Protein AF-0000000085121083 (afdb_homodimer)

InterPro domains:
  IPR009956 Post-segregation antitoxin CcdA [PF07362] (7-59)
  IPR013321 Arc-type ribbon-helix-helix [G3DSA:1.10.1220.10] (7-68)

Secondary structure (DSSP, 8-state):
--SEEEEEEEEEHHHHHHHHHTT--HHHHHHHHHHHHHHHHHHHHHHHHHHHHHHHHHHHHHHHHHHHHHHHHH--/--SEEEEEEEEEHHHHHHHHHTT--HHHHHHHHHHHHHHHHHHHHHHHHHHHHHHHHHHHHHHHHHHHHHHHHH--

pLDDT: mean 93.94, std 7.34, range [59.0, 98.88]

Foldseek 3Di:
DDPDDDDDDDDDPVVVVVCVVVVHDPVVVVVVVVVVVVVVVVVVVVVVVVVVVVVVVVVVVVVVVVVVVVVVVVVD/DDPDDDDDDDDDPVVVVVCVVVPHDPVVVVVVVVVVVVVVVVVVVVVVVVVVVVVVVVVVVVVVVVVVVVVVVVVD

Structure (mmCIF, N/CA/C/O backbone):
data_AF-0000000085121083-model_v1
#
loop_
_entity.id
_entity.type
_entity.pdbx_description
1 polymer 'Ribbon-helix-helix protein CopG domain-containing protein'
#
loop_
_atom_site.group_PDB
_atom_site.id
_atom_site.type_symbol
_atom_site.label_atom_id
_atom_site.label_alt_id
_atom_site.label_comp_id
_atom_site.label_asym_id
_atom_site.label_entity_id
_atom_site.label_seq_id
_atom_site.pdbx_PDB_ins_code
_atom_site.Cartn_x
_atom_site.Cartn_y
_atom_site.Cartn_z
_atom_site.occupancy
_atom_site.B_iso_or_equiv
_atom_site.auth_seq_id
_atom_site.auth_comp_id
_atom_site.auth_asym_id
_atom_site.auth_atom_id
_atom_site.pdbx_PDB_model_num
ATOM 1 N N . MET A 1 1 ? 12.203 3.148 27.641 1 72.31 1 MET A N 1
ATOM 2 C CA . MET A 1 1 ? 11.039 2.76 26.844 1 72.31 1 MET A CA 1
ATOM 3 C C . MET A 1 1 ? 11.469 2.053 25.562 1 72.31 1 MET A C 1
ATOM 5 O O . MET A 1 1 ? 12.508 2.377 25 1 72.31 1 MET A O 1
ATOM 9 N N . SER A 1 2 ? 10.812 0.863 25.234 1 84.56 2 SER A N 1
ATOM 10 C CA . SER A 1 2 ? 11.234 0.047 24.109 1 84.56 2 SER A CA 1
ATOM 11 C C . SER A 1 2 ? 11.172 0.837 22.797 1 84.56 2 SER A C 1
ATOM 13 O O . SER A 1 2 ? 10.273 1.655 22.609 1 84.56 2 SER A O 1
ATOM 15 N N . ARG A 1 3 ? 12.156 0.848 22.109 1 95.62 3 ARG A N 1
ATOM 16 C CA . ARG A 1 3 ? 12.305 1.529 20.828 1 95.62 3 ARG A CA 1
ATOM 17 C C . ARG A 1 3 ? 11.297 1.011 19.812 1 95.62 3 ARG A C 1
ATOM 19 O O . ARG A 1 3 ? 10.961 1.705 18.859 1 95.62 3 ARG A O 1
ATOM 26 N N . TYR A 1 4 ? 10.758 -0.128 20.109 1 97.56 4 TYR A N 1
ATOM 27 C CA . TYR A 1 4 ? 9.797 -0.755 19.219 1 97.56 4 TYR A CA 1
ATOM 28 C C . TYR A 1 4 ? 8.508 -1.09 19.953 1 97.56 4 TYR A C 1
ATOM 30 O O . TYR A 1 4 ? 8.508 -1.268 21.172 1 97.56 4 TYR A O 1
ATOM 38 N N . VAL A 1 5 ? 7.418 -1.103 19.203 1 98.12 5 VAL A N 1
ATOM 39 C CA . VAL A 1 5 ? 6.102 -1.431 19.734 1 98.12 5 VAL A CA 1
ATOM 40 C C . VAL A 1 5 ? 5.344 -2.316 18.75 1 98.12 5 VAL A C 1
ATOM 42 O O . VAL A 1 5 ? 5.613 -2.283 17.547 1 98.12 5 VAL A O 1
ATOM 45 N N . THR A 1 6 ? 4.469 -3.176 19.281 1 98.12 6 THR A N 1
ATOM 46 C CA . THR A 1 6 ? 3.674 -4.07 18.438 1 98.12 6 THR A CA 1
ATOM 47 C C . THR A 1 6 ? 2.355 -3.408 18.047 1 98.12 6 THR A C 1
ATOM 49 O O . THR A 1 6 ? 1.672 -2.822 18.891 1 98.12 6 THR A O 1
ATOM 52 N N . VAL A 1 7 ? 2.023 -3.398 16.766 1 98.69 7 VAL A N 1
ATOM 53 C CA . VAL A 1 7 ? 0.71 -2.996 16.266 1 98.69 7 VAL A CA 1
ATOM 54 C C . VAL A 1 7 ? 0.03 -4.18 15.586 1 98.69 7 VAL A C 1
ATOM 56 O O . VAL A 1 7 ? 0.7 -5.09 15.094 1 98.69 7 VAL A O 1
ATOM 59 N N . SER A 1 8 ? -1.379 -4.152 15.68 1 98.44 8 SER A N 1
ATOM 60 C CA . SER A 1 8 ? -2.076 -5.32 15.148 1 98.44 8 SER A CA 1
ATOM 61 C C . SER A 1 8 ? -3.43 -4.938 14.562 1 98.44 8 SER A C 1
ATOM 63 O O . SER A 1 8 ? -3.893 -3.809 14.742 1 98.44 8 SER A O 1
ATOM 65 N N . TH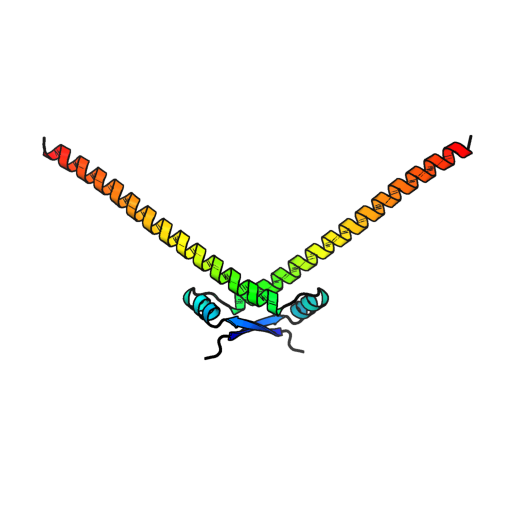R A 1 9 ? -3.951 -5.887 13.828 1 98.62 9 THR A N 1
ATOM 66 C CA . THR A 1 9 ? -5.285 -5.773 13.25 1 98.62 9 THR A CA 1
ATOM 67 C C . THR A 1 9 ? -5.934 -7.148 13.109 1 98.62 9 THR A C 1
ATOM 69 O O . THR A 1 9 ? -5.25 -8.172 13.188 1 98.62 9 THR A O 1
ATOM 72 N N . ARG A 1 10 ? -7.234 -7.121 13.031 1 98.06 10 ARG A N 1
ATOM 73 C CA . ARG A 1 10 ? -7.973 -8.359 12.789 1 98.06 10 ARG A CA 1
ATOM 74 C C . ARG A 1 10 ? -8.289 -8.531 11.312 1 98.06 10 ARG A C 1
ATOM 76 O O . ARG A 1 10 ? -8.688 -7.574 10.641 1 98.06 10 ARG A O 1
ATOM 83 N N . VAL A 1 11 ? -8.086 -9.734 10.938 1 98.44 11 VAL A N 1
ATOM 84 C CA . VAL A 1 11 ? -8.391 -10.055 9.547 1 98.44 11 VAL A CA 1
ATOM 85 C C . VAL A 1 11 ? -9.164 -11.367 9.477 1 98.44 11 VAL A C 1
ATOM 87 O O . VAL A 1 11 ? -9.172 -12.141 10.438 1 98.44 11 VAL A O 1
ATOM 90 N N . ARG A 1 12 ? -9.828 -11.586 8.359 1 97.88 12 ARG A N 1
ATOM 91 C CA . ARG A 1 12 ? -10.469 -12.875 8.141 1 97.88 12 ARG A CA 1
ATOM 92 C C . ARG A 1 12 ? -9.43 -13.992 8.07 1 97.88 12 ARG A C 1
ATOM 94 O O . ARG A 1 12 ? -8.352 -13.82 7.5 1 97.88 12 ARG A O 1
ATOM 101 N N . ARG A 1 13 ? -9.805 -15.07 8.672 1 97.94 13 ARG A N 1
ATOM 102 C CA . ARG A 1 13 ? -8.906 -16.219 8.695 1 97.94 13 ARG A CA 1
ATOM 103 C C . ARG A 1 13 ? -8.531 -16.656 7.281 1 97.94 13 ARG A C 1
ATOM 105 O O . ARG A 1 13 ? -7.379 -17 7.02 1 97.94 13 ARG A O 1
ATOM 112 N N . GLU A 1 14 ? -9.445 -16.641 6.379 1 97.44 14 GLU A N 1
ATOM 113 C CA . GLU A 1 14 ? -9.242 -17.047 4.992 1 97.44 14 GLU A CA 1
ATOM 114 C C . GLU A 1 14 ? -8.203 -16.172 4.301 1 97.44 14 GLU A C 1
ATOM 116 O O . GLU A 1 14 ? -7.422 -16.672 3.479 1 97.44 14 GLU A O 1
ATOM 121 N N . LEU A 1 15 ? -8.203 -14.969 4.625 1 98.44 15 LEU A N 1
ATOM 122 C CA . LEU A 1 15 ? -7.23 -14.047 4.043 1 98.44 15 LEU A CA 1
ATOM 123 C C . LEU A 1 15 ? -5.816 -14.406 4.48 1 98.44 15 LEU A C 1
ATOM 125 O O . LEU A 1 15 ? -4.895 -14.43 3.66 1 98.44 15 LEU A O 1
ATOM 129 N N . LEU A 1 16 ? -5.691 -14.617 5.762 1 98.5 16 LEU A N 1
ATOM 130 C CA . LEU A 1 16 ? -4.383 -15 6.27 1 98.5 16 LEU A CA 1
ATOM 131 C C . LEU A 1 16 ? -3.916 -16.312 5.641 1 98.5 16 LEU A C 1
ATOM 133 O O . LEU A 1 16 ? -2.742 -16.453 5.289 1 98.5 16 LEU A O 1
ATOM 137 N N . GLU A 1 17 ? -4.781 -17.234 5.523 1 98.06 17 GLU A N 1
ATOM 138 C CA . GLU A 1 17 ? -4.457 -18.531 4.918 1 98.06 17 GLU A CA 1
ATOM 139 C C . GLU A 1 17 ? -4.008 -18.359 3.469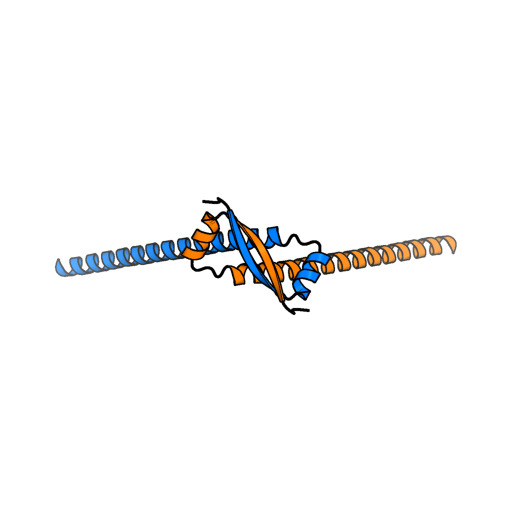 1 98.06 17 GLU A C 1
ATOM 141 O O . GLU A 1 17 ? -3.045 -18.984 3.031 1 98.06 17 GLU A O 1
ATOM 146 N N . GLU A 1 18 ? -4.711 -17.484 2.795 1 97.62 18 GLU A N 1
ATOM 147 C CA . GLU A 1 18 ? -4.332 -17.203 1.416 1 97.62 18 GLU A CA 1
ATOM 148 C C . GLU A 1 18 ? -2.957 -16.547 1.349 1 97.62 18 GLU A C 1
ATOM 150 O O . GLU A 1 18 ? -2.137 -16.891 0.498 1 97.62 18 GLU A O 1
ATOM 155 N N . ALA A 1 19 ? -2.676 -15.633 2.238 1 98.5 19 ALA A N 1
ATOM 156 C CA . ALA A 1 19 ? -1.379 -14.961 2.291 1 98.5 19 ALA A CA 1
ATOM 157 C C . ALA A 1 19 ? -0.25 -15.969 2.496 1 98.5 19 ALA A C 1
ATOM 159 O O . ALA A 1 19 ? 0.791 -15.883 1.839 1 98.5 19 ALA A O 1
ATOM 160 N N . ARG A 1 20 ? -0.535 -16.906 3.346 1 97.94 20 ARG A N 1
ATOM 161 C CA . ARG A 1 20 ? 0.455 -17.938 3.637 1 97.94 20 ARG A CA 1
ATOM 162 C C . ARG A 1 20 ? 0.688 -18.844 2.424 1 97.94 20 ARG A C 1
ATOM 164 O O . ARG A 1 20 ? 1.831 -19.141 2.08 1 97.94 20 ARG A O 1
ATOM 171 N N . ARG A 1 21 ? -0.323 -19.172 1.806 1 97.38 21 ARG A N 1
ATOM 172 C CA . ARG A 1 21 ? -0.227 -20.016 0.617 1 97.38 21 ARG A CA 1
ATOM 173 C C . ARG A 1 21 ? 0.574 -19.328 -0.481 1 97.38 21 ARG A C 1
ATOM 175 O O . ARG A 1 21 ? 1.315 -19.984 -1.22 1 97.38 21 ARG A O 1
ATOM 182 N N . LEU A 1 22 ? 0.422 -18.047 -0.49 1 97.31 22 LEU A N 1
ATOM 183 C CA . LEU A 1 22 ? 1.066 -17.25 -1.532 1 97.31 22 LEU A CA 1
ATOM 184 C C . LEU A 1 22 ? 2.496 -16.891 -1.137 1 97.31 22 LEU A C 1
ATOM 186 O O . LEU A 1 22 ? 3.23 -16.297 -1.927 1 97.31 22 LEU A O 1
ATOM 190 N N . GLY A 1 23 ? 2.902 -17.203 0.113 1 97.19 23 GLY A N 1
ATOM 191 C CA . GLY A 1 23 ? 4.254 -16.938 0.577 1 97.19 23 GLY A CA 1
ATOM 192 C C . GLY A 1 23 ? 4.469 -15.492 0.987 1 97.19 23 GLY A C 1
ATOM 193 O O . GLY A 1 23 ? 5.59 -14.984 0.916 1 97.19 23 GLY A O 1
ATOM 194 N N . ILE A 1 24 ? 3.531 -14.82 1.383 1 98.19 24 ILE A N 1
ATOM 195 C CA . ILE A 1 24 ? 3.6 -13.414 1.745 1 98.19 24 ILE A CA 1
ATOM 196 C C . ILE A 1 24 ? 4.137 -13.266 3.168 1 98.19 24 ILE A C 1
ATOM 198 O O . ILE A 1 24 ? 3.686 -13.969 4.078 1 98.19 24 ILE A O 1
ATOM 202 N N . ASN A 1 25 ? 5.043 -12.422 3.307 1 98.5 25 ASN A N 1
ATOM 203 C CA . ASN A 1 25 ? 5.531 -12.031 4.625 1 98.5 25 ASN A CA 1
ATOM 204 C C . ASN A 1 25 ? 4.629 -10.984 5.27 1 98.5 25 ASN A C 1
ATOM 206 O O . ASN A 1 25 ? 4.816 -9.781 5.055 1 98.5 25 ASN A O 1
ATOM 210 N N . VAL A 1 26 ? 3.777 -11.398 6.055 1 98.69 26 VAL A N 1
ATOM 211 C CA . VAL A 1 26 ? 2.697 -10.578 6.594 1 98.69 26 VAL A CA 1
ATOM 212 C C . VAL A 1 26 ? 3.283 -9.453 7.441 1 98.69 26 VAL A C 1
ATOM 214 O O . VAL A 1 26 ? 2.889 -8.289 7.301 1 98.69 26 VAL A O 1
ATOM 217 N N . SER A 1 27 ? 4.176 -9.75 8.289 1 98.44 27 SER A N 1
ATOM 218 C CA . SER A 1 27 ? 4.773 -8.758 9.172 1 98.44 27 SER A CA 1
ATOM 219 C C . SER A 1 27 ? 5.418 -7.625 8.375 1 98.44 27 SER A C 1
ATOM 221 O O . SER A 1 27 ? 5.258 -6.449 8.719 1 98.44 27 SER A O 1
ATOM 223 N N . GLU A 1 28 ? 6.098 -7.992 7.355 1 98.44 28 GLU A N 1
ATOM 224 C CA . GLU A 1 28 ? 6.77 -7.016 6.504 1 98.44 28 GLU A CA 1
ATOM 225 C C . GLU A 1 28 ? 5.758 -6.145 5.762 1 98.44 28 GLU A C 1
ATOM 227 O O . GLU A 1 28 ? 5.93 -4.93 5.672 1 98.44 28 GLU A O 1
ATOM 232 N N . VAL A 1 29 ? 4.746 -6.762 5.258 1 98.69 29 VAL A N 1
ATOM 233 C CA . VAL A 1 29 ? 3.711 -6.043 4.523 1 98.69 29 VAL A CA 1
ATOM 234 C C . VAL A 1 29 ? 3.057 -5.008 5.438 1 98.69 29 VAL A C 1
ATOM 236 O O . VAL A 1 29 ? 2.867 -3.855 5.043 1 98.69 29 VAL A O 1
ATOM 239 N N . LEU A 1 30 ? 2.689 -5.41 6.637 1 98.88 30 LEU A N 1
ATOM 240 C CA . LEU A 1 30 ? 2.02 -4.523 7.578 1 98.88 30 LEU A CA 1
ATOM 241 C C . LEU A 1 30 ? 2.922 -3.355 7.961 1 98.88 30 LEU A C 1
ATOM 243 O O . LEU A 1 30 ? 2.486 -2.201 7.961 1 98.88 30 LEU A O 1
ATOM 247 N N . ARG A 1 31 ? 4.203 -3.652 8.312 1 98.69 31 ARG A N 1
ATOM 248 C CA . ARG A 1 31 ? 5.152 -2.619 8.703 1 98.69 31 ARG A CA 1
ATOM 249 C C . ARG A 1 31 ? 5.34 -1.594 7.59 1 98.69 31 ARG A C 1
ATOM 251 O O . ARG A 1 31 ? 5.27 -0.387 7.832 1 98.69 31 ARG A O 1
ATOM 258 N N . ARG A 1 32 ? 5.492 -2.033 6.418 1 98.5 32 ARG A N 1
ATOM 259 C CA . ARG A 1 32 ? 5.703 -1.156 5.27 1 98.5 32 ARG A CA 1
ATOM 260 C C . ARG A 1 32 ? 4.469 -0.301 4.996 1 98.5 32 ARG A C 1
ATOM 262 O O . ARG A 1 32 ? 4.59 0.869 4.629 1 98.5 32 ARG A O 1
ATOM 269 N N . ALA A 1 33 ? 3.369 -0.964 5.168 1 98.69 33 ALA A N 1
ATOM 270 C CA . ALA A 1 33 ? 2.117 -0.258 4.91 1 98.69 33 ALA A CA 1
ATOM 271 C C . ALA A 1 33 ? 1.972 0.954 5.828 1 98.69 33 ALA A C 1
ATOM 273 O O . ALA A 1 33 ? 1.557 2.027 5.387 1 98.69 33 ALA A O 1
ATOM 274 N N . LEU A 1 34 ? 2.301 0.731 7.066 1 98.81 34 LEU A N 1
ATOM 275 C CA . LEU A 1 34 ? 2.182 1.845 8 1 98.81 34 LEU A CA 1
ATOM 276 C C . LEU A 1 34 ? 3.205 2.93 7.688 1 98.81 34 LEU A C 1
ATOM 278 O O . LEU A 1 34 ? 2.881 4.121 7.707 1 98.81 34 LEU A O 1
ATOM 282 N N . GLU A 1 35 ? 4.449 2.555 7.434 1 98.75 35 GLU A N 1
ATOM 283 C CA . GLU A 1 35 ? 5.496 3.504 7.07 1 98.75 35 GLU A CA 1
ATOM 284 C C . GLU A 1 35 ? 5.086 4.348 5.871 1 98.75 35 GLU A C 1
ATOM 286 O O . GLU A 1 35 ? 5.219 5.574 5.891 1 98.75 35 GLU A O 1
ATOM 291 N N . GLU A 1 36 ? 4.559 3.689 4.898 1 98.5 36 GLU A N 1
ATOM 292 C CA . GLU A 1 36 ? 4.164 4.367 3.668 1 98.5 36 GLU A CA 1
ATOM 293 C C . GLU A 1 36 ? 2.984 5.305 3.906 1 98.5 36 GLU A C 1
ATOM 295 O O . GLU A 1 36 ? 2.932 6.398 3.344 1 98.5 36 GLU A O 1
ATOM 300 N N . GLU A 1 37 ? 2.08 4.781 4.707 1 98.5 37 GLU A N 1
ATOM 301 C CA . GLU A 1 37 ? 0.916 5.617 4.992 1 98.5 37 GLU A CA 1
ATOM 302 C C . GLU A 1 37 ? 1.316 6.891 5.727 1 98.5 37 GLU A C 1
ATOM 304 O O . GLU A 1 37 ? 0.795 7.969 5.441 1 98.5 37 GLU A O 1
ATOM 309 N N . VAL A 1 38 ? 2.209 6.816 6.66 1 98.69 38 VAL A N 1
ATOM 310 C CA . VAL A 1 38 ? 2.68 7.977 7.41 1 98.69 38 VAL A CA 1
ATOM 311 C C . VAL A 1 38 ? 3.377 8.953 6.461 1 98.69 38 VAL A C 1
ATOM 313 O O . VAL A 1 38 ? 3.141 10.164 6.523 1 98.69 38 VAL A O 1
ATOM 316 N N . LYS A 1 39 ? 4.254 8.43 5.617 1 98.38 39 LYS A N 1
ATOM 317 C CA . LYS A 1 39 ? 4.949 9.266 4.641 1 98.38 39 LYS A CA 1
ATOM 318 C C . LYS A 1 39 ? 3.957 9.992 3.734 1 98.38 39 LYS A C 1
ATOM 320 O O . LYS A 1 39 ? 4.105 11.188 3.475 1 98.38 39 LYS A O 1
ATOM 325 N N . ARG A 1 40 ? 3.002 9.32 3.264 1 98 40 ARG A N 1
ATOM 326 C CA . ARG A 1 40 ? 1.991 9.883 2.371 1 98 40 ARG A CA 1
ATOM 327 C C . ARG A 1 40 ? 1.229 11.016 3.051 1 98 40 ARG A C 1
ATOM 329 O O . ARG A 1 40 ? 1.056 12.086 2.473 1 98 40 ARG A O 1
ATOM 336 N N . LYS A 1 41 ? 0.744 10.703 4.238 1 97.88 41 LYS A N 1
ATOM 337 C CA . LYS A 1 41 ? -0.022 11.719 4.961 1 97.88 41 LYS A CA 1
ATOM 338 C C . LYS A 1 41 ? 0.833 12.945 5.262 1 97.88 41 LYS A C 1
ATOM 340 O O . LYS A 1 41 ? 0.344 14.078 5.207 1 97.88 41 LYS A O 1
ATOM 345 N N . ARG A 1 42 ? 2.1 12.734 5.609 1 96.44 42 ARG A N 1
ATOM 346 C CA . ARG A 1 42 ? 3.021 13.852 5.812 1 96.44 42 ARG A CA 1
ATOM 347 C C . ARG A 1 42 ? 3.125 14.711 4.555 1 96.44 42 ARG A C 1
ATOM 349 O O . ARG A 1 42 ? 3.078 15.938 4.633 1 96.44 42 ARG A O 1
ATOM 356 N N . PHE A 1 43 ? 3.32 14.047 3.439 1 97.81 43 PHE A N 1
ATOM 357 C CA . PHE A 1 43 ? 3.434 14.742 2.164 1 97.81 43 PHE A CA 1
ATOM 358 C C . PHE A 1 43 ? 2.162 15.523 1.861 1 97.81 43 PHE A C 1
ATOM 360 O O . PHE A 1 43 ? 2.227 16.672 1.423 1 97.81 43 PHE A O 1
ATOM 367 N N . GLU A 1 44 ? 1.033 14.945 2.1 1 97.5 44 GLU A N 1
ATOM 368 C CA . GLU A 1 44 ? -0.249 15.602 1.871 1 97.5 44 GLU A CA 1
ATOM 369 C C . GLU A 1 44 ? -0.37 16.875 2.703 1 97.5 44 GLU A C 1
ATOM 371 O O . GLU A 1 44 ? -0.86 17.891 2.219 1 97.5 44 GLU A O 1
ATOM 376 N N . MET A 1 45 ? 0.113 16.734 3.934 1 96.44 45 MET A N 1
ATOM 377 C CA . MET A 1 45 ? 0.056 17.891 4.828 1 96.44 45 MET A CA 1
ATOM 378 C C . MET A 1 45 ? 0.973 19 4.336 1 96.44 45 MET A C 1
ATOM 380 O O . MET A 1 45 ? 0.614 20.172 4.402 1 96.44 45 MET A O 1
ATOM 384 N N . LEU A 1 46 ? 2.123 18.625 3.883 1 95.94 46 LEU A N 1
ATOM 385 C CA . LEU A 1 46 ? 3.07 19.609 3.35 1 95.94 46 LEU A CA 1
ATOM 386 C C . LEU A 1 46 ? 2.492 20.312 2.131 1 95.94 46 LEU A C 1
ATOM 388 O O . LEU A 1 46 ? 2.6 21.531 2.012 1 95.94 46 LEU A O 1
ATOM 392 N N . VAL A 1 47 ? 1.87 19.594 1.255 1 96.94 47 VAL A N 1
ATOM 393 C CA . VAL A 1 47 ? 1.271 20.156 0.048 1 96.94 47 VAL A CA 1
ATOM 394 C C . VAL A 1 47 ? 0.167 21.141 0.427 1 96.94 47 VAL A C 1
ATOM 396 O O . VAL A 1 47 ? 0.099 22.234 -0.117 1 96.94 47 VAL A O 1
ATOM 399 N N . LYS A 1 48 ? -0.655 20.672 1.372 1 97.12 48 LYS A N 1
ATOM 400 C CA . LYS A 1 48 ? -1.739 21.531 1.831 1 97.12 48 LYS A CA 1
ATOM 401 C C . LYS A 1 48 ? -1.196 22.828 2.412 1 97.12 48 LYS A C 1
ATOM 403 O O . LYS A 1 48 ? -1.727 23.906 2.135 1 97.12 48 LYS A O 1
ATOM 408 N N . SER A 1 49 ? -0.156 22.75 3.242 1 96.56 49 SER A N 1
ATOM 409 C CA . SER A 1 49 ? 0.465 23.922 3.852 1 96.56 49 SER A CA 1
ATOM 410 C C . SER A 1 49 ? 1.014 24.875 2.791 1 96.56 49 SER A C 1
ATOM 412 O O . SER A 1 49 ? 0.852 26.094 2.896 1 96.56 49 SER A O 1
ATOM 414 N N . LEU A 1 50 ? 1.672 24.312 1.755 1 97.44 50 LEU A N 1
ATOM 415 C CA . LEU A 1 50 ? 2.225 25.109 0.667 1 97.44 50 LEU A CA 1
ATOM 416 C C . LEU A 1 50 ? 1.119 25.828 -0.093 1 97.44 50 LEU A C 1
ATOM 418 O O . LEU A 1 50 ? 1.281 27 -0.474 1 97.44 50 LEU A O 1
ATOM 422 N N . GLU A 1 51 ? 0.03 25.188 -0.294 1 97.19 51 GLU A N 1
ATOM 423 C CA . GLU A 1 51 ? -1.116 25.797 -0.97 1 97.19 51 GLU A CA 1
ATOM 424 C C . GLU A 1 51 ? -1.678 26.969 -0.169 1 97.19 51 GLU A C 1
ATOM 426 O O . GLU A 1 51 ? -2.033 28 -0.737 1 97.19 51 GLU A O 1
ATOM 431 N N . GLU A 1 52 ? -1.751 26.688 1.125 1 96.94 52 GLU A N 1
ATOM 432 C CA . GLU A 1 52 ? -2.23 27.75 2.006 1 96.94 52 GLU A CA 1
ATOM 433 C C . GLU A 1 52 ? -1.318 28.984 1.945 1 96.94 52 GLU A C 1
ATOM 435 O O . GLU A 1 52 ? -1.795 30.109 1.925 1 96.94 52 GLU A O 1
ATOM 440 N N . VAL A 1 53 ? -0.033 28.797 1.921 1 95.56 53 VAL A N 1
ATOM 441 C CA . VAL A 1 53 ? 0.941 29.875 1.827 1 95.56 53 VAL A CA 1
ATOM 442 C C . VAL A 1 53 ? 0.787 30.594 0.489 1 95.56 53 VAL A C 1
ATOM 444 O O . VAL A 1 53 ? 0.758 31.828 0.439 1 95.56 53 VAL A O 1
ATOM 447 N N . ARG A 1 54 ? 0.619 29.812 -0.576 1 96.31 54 ARG A N 1
ATOM 448 C CA . ARG A 1 54 ? 0.431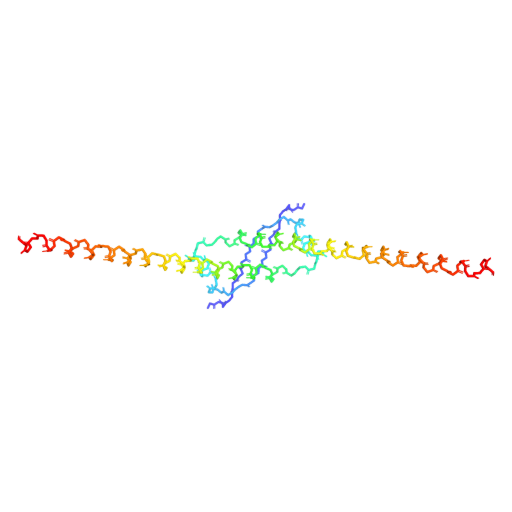 30.375 -1.91 1 96.31 54 ARG A CA 1
ATOM 449 C C . ARG A 1 54 ? -0.799 31.266 -1.959 1 96.31 54 ARG A C 1
ATOM 451 O O . ARG A 1 54 ? -0.736 32.375 -2.471 1 96.31 54 ARG A O 1
ATOM 458 N N . GLU A 1 55 ? -1.885 30.797 -1.408 1 95.44 55 GLU A N 1
ATOM 459 C CA . GLU A 1 55 ? -3.133 31.547 -1.382 1 95.44 55 GLU A CA 1
ATOM 460 C C . GLU A 1 55 ? -2.967 32.875 -0.618 1 95.44 55 GLU A C 1
ATOM 462 O O . GLU A 1 55 ? -3.48 33.906 -1.038 1 95.44 55 GLU A O 1
ATOM 467 N N . ALA A 1 56 ? -2.283 32.75 0.489 1 94.06 56 ALA A N 1
ATOM 468 C CA . ALA A 1 56 ? -2.043 33.938 1.308 1 94.06 56 ALA A CA 1
ATOM 469 C C . ALA A 1 56 ? -1.207 34.969 0.552 1 94.06 56 ALA A C 1
ATOM 471 O O . ALA A 1 56 ? -1.508 36.188 0.58 1 94.06 56 ALA A O 1
ATOM 472 N N . LEU A 1 57 ? -0.218 34.5 -0.222 1 94.38 57 LEU A N 1
ATOM 473 C CA . LEU A 1 57 ? 0.665 35.406 -0.979 1 94.38 57 LEU A CA 1
ATOM 474 C C . LEU A 1 57 ? -0.08 36.031 -2.141 1 94.38 57 LEU A C 1
ATOM 476 O O . LEU A 1 57 ? 0.149 37.219 -2.455 1 94.38 57 LEU A O 1
ATOM 480 N N . GLU A 1 58 ? -0.953 35.281 -2.695 1 91.88 58 GLU A N 1
ATOM 481 C CA . GLU A 1 58 ? -1.766 35.812 -3.787 1 91.88 58 GLU A CA 1
ATOM 482 C C . GLU A 1 58 ? -2.709 36.906 -3.297 1 91.88 58 GLU A C 1
ATOM 484 O O . GLU A 1 58 ? -2.906 37.906 -3.979 1 91.88 58 GLU A O 1
ATOM 489 N N . LYS A 1 59 ? -3.215 36.719 -2.137 1 91.81 59 LYS A N 1
ATOM 490 C CA . LYS A 1 59 ? -4.105 37.719 -1.548 1 91.81 59 LYS A CA 1
ATOM 491 C C . LYS A 1 59 ? -3.348 39 -1.218 1 91.81 59 LYS A C 1
ATOM 493 O O . LYS A 1 59 ? -3.861 40.094 -1.425 1 91.81 59 LYS A O 1
ATOM 498 N N . ILE A 1 60 ? -2.115 38.844 -0.828 1 88.81 60 ILE A N 1
ATOM 499 C CA . ILE A 1 60 ? -1.293 40 -0.491 1 88.81 60 ILE A CA 1
ATOM 500 C C . ILE A 1 60 ? -0.991 40.781 -1.754 1 88.81 60 ILE A C 1
ATOM 502 O O . ILE A 1 60 ? -1.065 42.031 -1.747 1 88.81 60 ILE A O 1
ATOM 506 N N . ASP A 1 61 ? -0.787 40.094 -2.848 1 87.94 61 ASP A N 1
ATOM 507 C CA . ASP A 1 61 ? -0.489 40.75 -4.121 1 87.94 61 ASP A CA 1
ATOM 508 C C . ASP A 1 61 ? -1.694 41.531 -4.629 1 87.94 61 ASP A C 1
ATOM 510 O O . ASP A 1 61 ? -1.56 42.688 -5.039 1 87.94 61 ASP A O 1
ATOM 514 N N . VAL A 1 62 ? -2.803 41 -4.508 1 86.75 62 VAL A N 1
ATOM 515 C CA . VAL A 1 62 ? -4.02 41.656 -4.98 1 86.75 62 VAL A CA 1
ATOM 516 C C . VAL A 1 62 ? -4.312 42.875 -4.117 1 86.75 62 VAL A C 1
ATOM 518 O O . VAL A 1 62 ? -4.641 43.969 -4.637 1 86.75 62 VAL A O 1
ATOM 521 N N . ASP A 1 63 ? -4.215 42.781 -2.836 1 86.75 63 ASP A N 1
ATOM 522 C CA . ASP A 1 63 ? -4.48 43.875 -1.9 1 86.75 63 ASP A CA 1
ATOM 523 C C . ASP A 1 63 ? -3.533 45.031 -2.143 1 86.75 63 ASP A C 1
ATOM 525 O O . ASP A 1 63 ? -3.941 46.188 -2.062 1 86.75 63 ASP A O 1
ATOM 529 N N . GLU A 1 64 ? -2.336 44.625 -2.383 1 88.69 64 GLU A N 1
ATOM 530 C CA . GLU A 1 64 ? -1.35 45.656 -2.678 1 88.69 64 GLU A CA 1
ATOM 531 C C . GLU A 1 64 ? -1.699 46.406 -3.961 1 88.69 64 GLU A C 1
ATOM 533 O O . GLU A 1 64 ? -1.591 47.656 -4.02 1 88.69 64 GLU A O 1
ATOM 538 N N . ILE A 1 65 ? -2.211 45.719 -4.914 1 87.19 65 ILE A N 1
ATOM 539 C CA . ILE A 1 65 ? -2.602 46.312 -6.188 1 87.19 65 ILE A CA 1
ATOM 540 C C . ILE A 1 65 ? -3.803 47.219 -5.98 1 87.19 65 ILE A C 1
ATOM 542 O O . ILE A 1 65 ? -3.812 48.375 -6.457 1 87.19 65 ILE A O 1
ATOM 546 N N . VAL A 1 66 ? -4.742 46.812 -5.223 1 88.38 66 VAL A N 1
ATOM 547 C CA . VAL A 1 66 ? -5.945 47.562 -4.938 1 88.38 66 VAL A CA 1
ATOM 548 C C . VAL A 1 66 ? -5.578 48.844 -4.152 1 88.38 66 VAL A C 1
ATOM 550 O O . VAL A 1 66 ? -6.082 49.906 -4.441 1 88.38 66 VAL A O 1
ATOM 553 N N . ARG A 1 67 ? -4.664 48.781 -3.264 1 89.56 67 ARG A N 1
ATOM 554 C CA . ARG A 1 67 ? -4.195 49.938 -2.473 1 89.56 67 ARG A CA 1
ATOM 555 C C . ARG A 1 67 ? -3.514 50.969 -3.355 1 89.56 67 ARG A C 1
ATOM 557 O O . ARG A 1 67 ? -3.779 52.156 -3.232 1 89.56 67 ARG A O 1
ATOM 564 N N . ILE A 1 68 ? -2.785 50.531 -4.277 1 87.56 68 ILE A N 1
ATOM 565 C CA . ILE A 1 68 ? -2.041 51.406 -5.168 1 87.56 68 ILE A CA 1
ATOM 566 C C . ILE A 1 68 ? -3.01 52.156 -6.082 1 87.56 68 ILE A C 1
ATOM 568 O O . ILE A 1 68 ? -2.871 53.375 -6.293 1 87.56 68 ILE A O 1
ATOM 572 N N . ILE A 1 69 ? -4.051 51.469 -6.5 1 87.81 69 ILE A N 1
ATOM 573 C CA . ILE A 1 69 ? -5.055 52.062 -7.371 1 87.81 69 ILE A CA 1
ATOM 574 C C . ILE A 1 69 ? -5.836 53.125 -6.602 1 87.81 69 ILE A C 1
ATOM 576 O O . ILE A 1 69 ? -6.035 54.25 -7.094 1 87.81 69 ILE A O 1
ATOM 580 N N . ARG A 1 70 ? -6.176 52.938 -5.379 1 88.19 70 ARG A N 1
ATOM 581 C CA . ARG A 1 70 ? -6.93 53.875 -4.551 1 88.19 70 ARG A CA 1
ATOM 582 C C . ARG A 1 70 ? -6.102 55.125 -4.23 1 88.19 70 ARG A C 1
ATOM 584 O O . ARG A 1 70 ? -6.594 56.25 -4.328 1 88.19 70 ARG A O 1
ATOM 591 N N . GLU A 1 71 ? -4.879 54.969 -4.016 1 90.25 71 GLU A N 1
ATOM 592 C CA . GLU A 1 71 ? -3.988 56.094 -3.709 1 90.25 71 GLU A CA 1
ATOM 593 C C . GLU A 1 71 ? -3.781 57 -4.93 1 90.25 71 GLU A C 1
ATOM 595 O O . GLU A 1 71 ? -3.676 58.219 -4.801 1 90.25 71 GLU A O 1
ATOM 600 N N . SER A 1 72 ? -3.863 56.406 -6.035 1 82.06 72 SER A N 1
ATOM 601 C CA . SER A 1 72 ? -3.678 57.156 -7.285 1 82.06 72 SER A CA 1
ATOM 602 C C . SER A 1 72 ? -4.895 58 -7.605 1 82.06 72 SER A C 1
ATOM 604 O O . SER A 1 72 ? -4.762 59.094 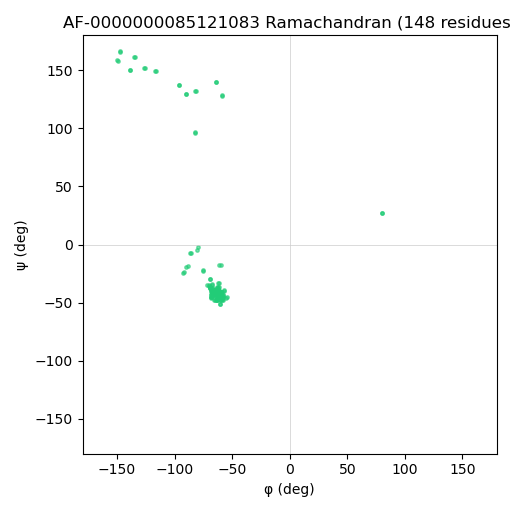-8.188 1 82.06 72 SER A O 1
ATOM 606 N N . ARG A 1 73 ? -6.062 57.75 -7.125 1 77.75 73 ARG A N 1
ATOM 607 C CA . ARG A 1 73 ? -7.281 58.5 -7.406 1 77.75 73 ARG A CA 1
ATOM 608 C C . ARG A 1 73 ? -7.461 59.625 -6.414 1 77.75 73 ARG A C 1
ATOM 610 O O . ARG A 1 73 ? -8.016 60.688 -6.762 1 77.75 73 ARG A O 1
ATOM 617 N N . GLU A 1 74 ? -6.832 59.469 -5.441 1 81.88 74 GLU A N 1
ATOM 618 C CA . GLU A 1 74 ? -6.969 60.5 -4.406 1 81.88 74 GLU A CA 1
ATOM 619 C C . GLU A 1 74 ? -5.918 61.594 -4.57 1 81.88 74 GLU A C 1
ATOM 621 O O . GLU A 1 74 ? -6.094 62.688 -4.082 1 81.88 74 GLU A O 1
ATOM 626 N N . SER A 1 75 ? -4.855 61.219 -5.211 1 73.06 75 SER A N 1
ATOM 627 C CA . SER A 1 75 ? -3.787 62.188 -5.43 1 73.06 75 SER A CA 1
ATOM 628 C C . SER A 1 75 ? -4.105 63.094 -6.605 1 73.06 75 SER A C 1
ATOM 630 O O . SER A 1 75 ? -3.428 64.125 -6.82 1 73.06 75 SER A O 1
ATOM 632 N N . ARG A 1 76 ? -5.191 62.75 -7.207 1 59.34 76 ARG A N 1
ATOM 633 C CA . ARG A 1 76 ? -5.66 63.719 -8.211 1 59.34 76 ARG A CA 1
ATOM 634 C C 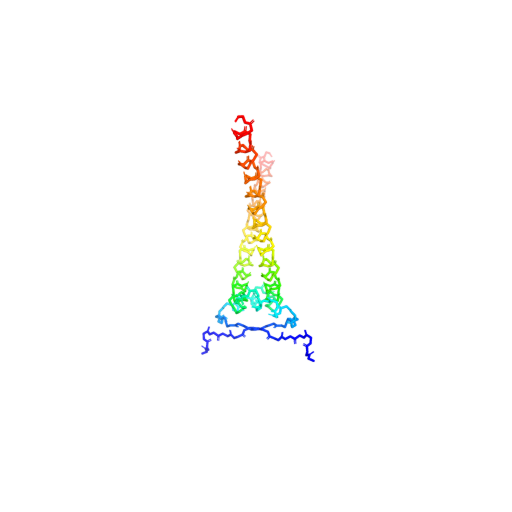. ARG A 1 76 ? -6.75 64.625 -7.637 1 59.34 76 ARG A C 1
ATOM 636 O O . ARG A 1 76 ? -7.461 64.25 -6.707 1 59.34 76 ARG A O 1
ATOM 643 N N . MET B 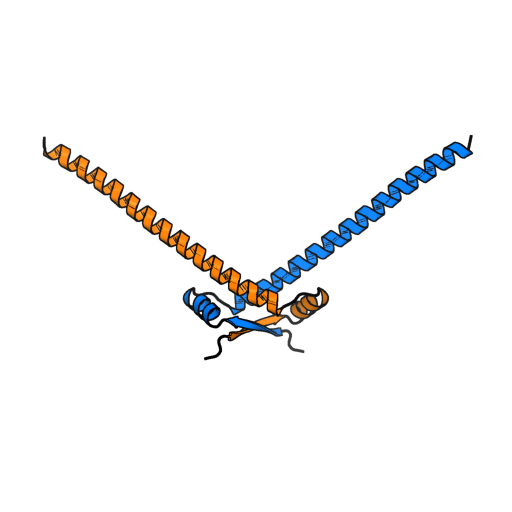1 1 ? -14.305 -22.5 14.656 1 71.69 1 MET B N 1
ATOM 644 C CA . MET B 1 1 ? -13.094 -21.703 14.523 1 71.69 1 MET B CA 1
ATOM 645 C C . MET B 1 1 ? -13.43 -20.25 14.172 1 71.69 1 MET B C 1
ATOM 647 O O . MET B 1 1 ? -14.398 -20 13.461 1 71.69 1 MET B O 1
ATOM 651 N N . SER B 1 2 ? -12.781 -19.25 14.906 1 84.94 2 SER B N 1
ATOM 652 C CA . SER B 1 2 ? -13.133 -17.844 14.742 1 84.94 2 SER B CA 1
ATOM 653 C C . SER B 1 2 ? -12.945 -17.391 13.297 1 84.94 2 SER B C 1
ATOM 655 O O . SER B 1 2 ? -12.008 -17.812 12.625 1 84.94 2 SER B O 1
ATOM 657 N N . ARG B 1 3 ? -13.859 -16.828 12.773 1 95.62 3 ARG B N 1
ATOM 658 C CA . ARG B 1 3 ? -13.883 -16.312 11.406 1 95.62 3 ARG B CA 1
ATOM 659 C C . ARG B 1 3 ? -12.805 -15.242 11.211 1 95.62 3 ARG B C 1
ATOM 661 O O . ARG B 1 3 ? -12.375 -14.992 10.086 1 95.62 3 ARG B O 1
ATOM 668 N N . TYR B 1 4 ? -12.344 -14.75 12.312 1 97.5 4 TYR B N 1
ATOM 669 C CA . TYR B 1 4 ? -11.328 -13.695 12.273 1 97.5 4 TYR B CA 1
ATOM 670 C C . TYR B 1 4 ? -10.117 -14.078 13.117 1 97.5 4 TYR B C 1
ATOM 672 O O . TYR B 1 4 ? -10.227 -14.875 14.047 1 97.5 4 TYR B O 1
ATOM 680 N N . VAL B 1 5 ? -8.977 -13.555 12.727 1 98.12 5 VAL B N 1
ATOM 681 C CA . VAL B 1 5 ? -7.723 -13.789 13.438 1 98.12 5 VAL B CA 1
ATOM 682 C C . VAL B 1 5 ? -6.926 -12.484 13.516 1 98.12 5 VAL B C 1
ATOM 684 O O . VAL B 1 5 ? -7.09 -11.602 12.68 1 98.12 5 VAL B O 1
ATOM 687 N N . THR B 1 6 ? -6.141 -12.344 14.578 1 98.12 6 THR B N 1
ATOM 688 C CA . THR B 1 6 ? -5.316 -11.148 14.773 1 98.12 6 THR B CA 1
ATOM 689 C C . THR B 1 6 ? -3.941 -11.336 14.133 1 98.12 6 THR B C 1
ATOM 691 O O . THR B 1 6 ? -3.309 -12.383 14.305 1 98.12 6 THR B O 1
ATOM 694 N N . VAL B 1 7 ? -3.486 -10.398 13.312 1 98.69 7 VAL B N 1
ATOM 695 C CA . VAL B 1 7 ? -2.123 -10.344 12.797 1 98.69 7 VAL B CA 1
ATOM 696 C C . VAL B 1 7 ? -1.434 -9.07 13.289 1 98.69 7 VAL B C 1
ATOM 698 O O . VAL B 1 7 ? -2.096 -8.078 13.594 1 98.69 7 VAL B O 1
ATOM 701 N N . SER B 1 8 ? -0.043 -9.219 13.453 1 98.44 8 SER B N 1
ATOM 702 C CA . SER B 1 8 ? 0.65 -8.07 14.039 1 98.44 8 SER B CA 1
ATOM 703 C C . SER B 1 8 ? 2.062 -7.938 13.477 1 98.44 8 SER B C 1
ATOM 705 O O . SER B 1 8 ? 2.553 -8.836 12.797 1 98.44 8 SER B O 1
ATOM 707 N N . THR B 1 9 ? 2.607 -6.781 13.734 1 98.62 9 THR B N 1
ATOM 708 C CA . THR B 1 9 ? 3.988 -6.473 13.383 1 98.62 9 THR B CA 1
ATOM 709 C C . THR B 1 9 ? 4.594 -5.488 14.383 1 98.62 9 THR B C 1
ATOM 711 O O . THR B 1 9 ? 3.867 -4.84 15.141 1 98.62 9 THR B O 1
ATOM 714 N N . ARG B 1 10 ? 5.887 -5.496 14.43 1 98.12 10 ARG B N 1
ATOM 715 C CA . ARG B 1 10 ? 6.598 -4.535 15.266 1 98.12 10 ARG B CA 1
ATOM 716 C C . ARG B 1 10 ? 7.035 -3.322 14.453 1 98.12 10 ARG B C 1
ATOM 718 O O . ARG B 1 10 ? 7.527 -3.465 13.328 1 98.12 10 ARG B O 1
ATOM 725 N N . VAL B 1 11 ? 6.828 -2.232 15.094 1 98.5 11 VAL B N 1
ATOM 726 C CA . VAL B 1 11 ? 7.238 -0.988 14.453 1 98.5 11 VAL B CA 1
ATOM 727 C C . VAL B 1 11 ? 7.965 -0.099 15.461 1 98.5 11 VAL B C 1
ATOM 729 O O . VAL B 1 11 ? 7.859 -0.311 16.672 1 98.5 11 VAL B O 1
ATOM 732 N N . ARG B 1 12 ? 8.703 0.862 14.938 1 97.94 12 ARG B N 1
ATOM 733 C CA . ARG B 1 12 ? 9.312 1.855 15.82 1 97.94 12 ARG B CA 1
ATOM 734 C C . ARG B 1 12 ? 8.242 2.68 16.531 1 97.94 12 ARG B C 1
ATOM 736 O O . ARG B 1 12 ? 7.223 3.035 15.93 1 97.94 12 ARG B O 1
ATOM 743 N N . ARG B 1 13 ? 8.516 2.922 17.766 1 98 13 ARG B N 1
ATOM 744 C CA . ARG B 1 13 ? 7.57 3.691 18.562 1 98 13 ARG B CA 1
ATOM 745 C C . ARG B 1 13 ? 7.301 5.055 17.938 1 98 13 ARG B C 1
ATOM 747 O O . ARG B 1 13 ? 6.16 5.523 17.922 1 98 13 ARG B O 1
ATOM 754 N N . GLU B 1 14 ? 8.289 5.695 17.406 1 97.5 14 GLU B N 1
ATOM 755 C CA . GLU B 1 14 ? 8.195 7.016 16.797 1 97.5 14 GLU B CA 1
ATOM 756 C C . GLU B 1 14 ? 7.246 7 15.594 1 97.5 14 GLU B C 1
ATOM 758 O O . GLU B 1 14 ? 6.523 7.969 15.359 1 97.5 14 GLU B O 1
ATOM 763 N N . LEU B 1 15 ? 7.266 5.969 14.891 1 98.5 15 LEU B N 1
ATOM 764 C CA . LEU B 1 15 ? 6.383 5.844 13.734 1 98.5 15 LEU B CA 1
ATOM 765 C C . LEU B 1 15 ? 4.922 5.809 14.172 1 98.5 15 LEU B C 1
ATOM 767 O O . LEU B 1 15 ? 4.074 6.477 13.578 1 98.5 15 LEU B O 1
ATOM 771 N N . LEU B 1 16 ? 4.695 4.98 15.156 1 98.56 16 LEU B N 1
ATOM 772 C CA . LEU B 1 16 ? 3.33 4.902 15.672 1 98.56 16 LEU B CA 1
ATOM 773 C C . LEU B 1 16 ? 2.871 6.258 16.203 1 98.56 16 LEU B C 1
ATOM 775 O O . LEU B 1 16 ? 1.727 6.66 15.984 1 98.56 16 LEU B O 1
ATOM 779 N N . GLU B 1 17 ? 3.705 6.922 16.906 1 98.06 17 GLU B N 1
ATOM 780 C CA . GLU B 1 17 ? 3.387 8.242 17.453 1 98.06 17 GLU B CA 1
ATOM 781 C C . GLU B 1 17 ? 3.07 9.234 16.344 1 98.06 17 GLU B C 1
ATOM 783 O O . GLU B 1 17 ? 2.125 10.016 16.453 1 98.06 17 GLU B O 1
ATOM 788 N N . GLU B 1 18 ? 3.863 9.141 15.289 1 97.62 18 GLU B N 1
ATOM 789 C CA . GLU B 1 18 ? 3.613 9.992 14.133 1 97.62 18 GLU B CA 1
ATOM 790 C C . GLU B 1 18 ? 2.273 9.664 13.484 1 97.62 18 GLU B C 1
ATOM 792 O O . GLU B 1 18 ? 1.517 10.57 13.117 1 97.62 18 GLU B O 1
ATOM 797 N N . ALA B 1 19 ? 1.956 8.406 13.359 1 98.56 19 ALA B N 1
ATOM 798 C CA . ALA B 1 19 ? 0.686 7.98 12.781 1 98.56 19 ALA B CA 1
ATOM 799 C C . ALA B 1 19 ? -0.494 8.531 13.578 1 98.56 19 ALA B C 1
ATOM 801 O O . ALA B 1 19 ? -1.472 9.008 12.992 1 98.56 19 ALA B O 1
ATOM 802 N N . ARG B 1 20 ? -0.332 8.5 14.867 1 97.94 20 ARG B N 1
ATOM 803 C CA . ARG B 1 20 ? -1.381 9 15.742 1 97.94 20 ARG B CA 1
ATOM 804 C C . ARG B 1 20 ? -1.543 10.508 15.602 1 97.94 20 ARG B C 1
ATOM 806 O O . ARG B 1 20 ? -2.664 11.016 15.508 1 97.94 20 ARG B O 1
ATOM 813 N N . ARG B 1 21 ? -0.498 11.164 15.539 1 97.44 21 ARG B N 1
ATOM 814 C CA . ARG B 1 21 ? -0.524 12.617 15.383 1 97.44 21 ARG B CA 1
ATOM 815 C C . ARG B 1 21 ? -1.199 13.016 14.078 1 97.44 21 ARG B C 1
ATOM 817 O O . ARG B 1 21 ? -1.9 14.031 14.023 1 97.44 21 ARG B O 1
ATOM 824 N N . LEU B 1 22 ? -1.002 12.172 13.125 1 97.38 22 LEU B N 1
ATOM 825 C CA . LEU B 1 22 ? -1.52 12.461 11.789 1 97.38 22 LEU B CA 1
ATOM 826 C C . LEU B 1 22 ? -2.961 11.977 11.648 1 97.38 22 LEU B C 1
ATOM 828 O O . LEU B 1 22 ? -3.598 12.203 10.617 1 97.38 22 LEU B O 1
ATOM 832 N N . GLY B 1 23 ? -3.477 11.25 12.672 1 97.19 23 GLY B N 1
ATOM 833 C CA . GLY B 1 23 ? -4.852 10.781 12.656 1 97.19 23 GLY B CA 1
ATOM 834 C C . GLY B 1 23 ? -5.043 9.531 11.82 1 97.19 23 GLY B C 1
ATOM 835 O O . GLY B 1 23 ? -6.129 9.297 11.281 1 97.19 23 GLY B O 1
ATOM 836 N N . ILE B 1 24 ? -4.117 8.75 11.664 1 98.25 24 ILE B N 1
ATOM 837 C CA . ILE B 1 24 ? -4.16 7.551 10.836 1 98.25 24 ILE B CA 1
ATOM 838 C C . ILE B 1 24 ? -4.812 6.41 11.609 1 98.25 24 ILE B C 1
ATOM 840 O O . ILE B 1 24 ? -4.473 6.168 12.773 1 98.25 24 ILE B O 1
ATOM 844 N N . ASN B 1 25 ? -5.695 5.785 10.984 1 98.5 25 ASN B N 1
ATOM 845 C CA . ASN B 1 25 ? -6.281 4.559 11.516 1 98.5 25 ASN B CA 1
ATOM 846 C C . ASN B 1 25 ? -5.398 3.348 11.227 1 98.5 25 ASN B C 1
ATOM 848 O O . ASN B 1 25 ? -5.523 2.723 10.172 1 98.5 25 ASN B O 1
ATOM 852 N N . VAL B 1 26 ? -4.637 2.99 12.141 1 98.69 26 VAL B N 1
ATOM 853 C CA . VAL B 1 26 ? -3.578 1.999 11.969 1 98.69 26 VAL B CA 1
ATOM 854 C C . VAL B 1 26 ? -4.191 0.643 11.625 1 98.69 26 VAL B C 1
ATOM 856 O O . VAL B 1 26 ? -3.742 -0.031 10.695 1 98.69 26 VAL B O 1
ATOM 859 N N . SER B 1 27 ? -5.168 0.242 12.336 1 98.38 27 SER B N 1
ATOM 860 C CA . SER B 1 27 ? -5.805 -1.054 12.117 1 98.38 27 SER B CA 1
ATOM 861 C C . SER B 1 27 ? -6.332 -1.176 10.695 1 98.38 27 SER B C 1
ATOM 863 O O . SER B 1 27 ? -6.152 -2.211 10.047 1 98.38 27 SER B O 1
ATOM 865 N N . GLU B 1 28 ? -6.938 -0.139 10.234 1 98.44 28 GLU B N 1
ATOM 866 C CA . GLU B 1 28 ? -7.492 -0.118 8.883 1 98.44 28 GLU B CA 1
ATOM 867 C C . GLU B 1 28 ? -6.387 -0.176 7.832 1 98.44 28 GLU B C 1
ATOM 869 O O . GLU B 1 28 ? -6.5 -0.905 6.848 1 98.44 28 GLU B O 1
ATOM 874 N N . VAL B 1 29 ? -5.363 0.573 8.047 1 98.69 29 VAL B N 1
ATOM 875 C CA . VAL B 1 29 ? -4.238 0.606 7.121 1 98.69 29 VAL B CA 1
ATOM 876 C C . VAL B 1 29 ? -3.627 -0.787 6.996 1 98.69 29 VAL B C 1
ATOM 878 O O . VAL B 1 29 ? -3.361 -1.26 5.891 1 98.69 29 VAL B O 1
ATOM 881 N N . LEU B 1 30 ? -3.383 -1.441 8.125 1 98.88 30 LEU B N 1
ATOM 882 C CA . LEU B 1 30 ? -2.762 -2.762 8.133 1 98.88 30 LEU B CA 1
ATOM 883 C C . LEU B 1 30 ? -3.646 -3.785 7.43 1 98.88 30 LEU B C 1
ATOM 885 O O . LEU B 1 30 ? -3.168 -4.562 6.598 1 98.88 30 LEU B O 1
ATOM 889 N N . ARG B 1 31 ? -4.961 -3.805 7.777 1 98.69 31 ARG B N 1
ATOM 890 C CA . ARG B 1 31 ? -5.902 -4.746 7.18 1 98.69 31 ARG B CA 1
ATOM 891 C C . ARG B 1 31 ? -5.953 -4.578 5.664 1 98.69 31 ARG B C 1
ATOM 893 O O . ARG B 1 31 ? -5.84 -5.555 4.922 1 98.69 31 ARG B O 1
ATOM 900 N N . ARG B 1 32 ? -6.02 -3.393 5.211 1 98.5 32 ARG B N 1
ATOM 901 C CA . ARG B 1 32 ? -6.102 -3.104 3.783 1 98.5 32 ARG B CA 1
ATOM 902 C C . ARG B 1 32 ? -4.816 -3.512 3.068 1 98.5 32 ARG B C 1
ATOM 904 O O . ARG B 1 32 ? -4.859 -4.004 1.938 1 98.5 32 ARG B O 1
ATOM 911 N N . ALA B 1 33 ? -3.764 -3.246 3.76 1 98.69 33 ALA B N 1
ATOM 912 C CA . ALA B 1 33 ? -2.467 -3.566 3.166 1 98.69 33 ALA B CA 1
ATOM 913 C C . ALA B 1 33 ? -2.354 -5.059 2.873 1 98.69 33 ALA B C 1
ATOM 915 O O . ALA B 1 33 ? -1.862 -5.457 1.812 1 98.69 33 ALA B O 1
ATOM 916 N N . LEU B 1 34 ? -2.787 -5.824 3.834 1 98.81 34 LEU B N 1
ATOM 917 C CA . LEU B 1 34 ? -2.707 -7.266 3.625 1 98.81 34 LEU B CA 1
ATOM 918 C C . LEU B 1 34 ? -3.656 -7.707 2.516 1 98.81 34 LEU B C 1
ATOM 920 O O . LEU B 1 34 ? -3.291 -8.523 1.667 1 98.81 34 LEU B O 1
ATOM 924 N N . GLU B 1 35 ? -4.883 -7.215 2.518 1 98.75 35 GLU B N 1
ATOM 925 C CA . GLU B 1 35 ? -5.859 -7.531 1.479 1 9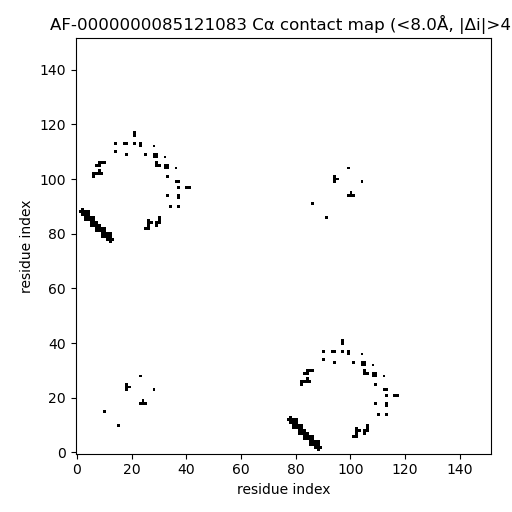8.75 35 GLU B CA 1
ATOM 926 C C . GLU B 1 35 ? -5.312 -7.203 0.092 1 98.75 35 GLU B C 1
ATOM 928 O O . GLU B 1 35 ? -5.402 -8.023 -0.824 1 98.75 35 GLU B O 1
ATOM 933 N N . GLU B 1 36 ? -4.738 -6.062 -0.002 1 98.5 36 GLU B N 1
ATOM 934 C CA . GLU B 1 36 ? -4.215 -5.602 -1.285 1 98.5 36 GLU B CA 1
ATOM 935 C C . GLU B 1 36 ? -3.025 -6.445 -1.731 1 98.5 36 GLU B C 1
ATOM 937 O O . GLU B 1 36 ? -2.881 -6.746 -2.918 1 98.5 36 GLU B O 1
ATOM 942 N N . GLU B 1 37 ? -2.205 -6.738 -0.734 1 98.44 37 GLU B N 1
ATOM 943 C CA . GLU B 1 37 ? -1.037 -7.543 -1.073 1 98.44 37 GLU B CA 1
ATOM 944 C C . GLU B 1 37 ? -1.448 -8.922 -1.585 1 98.44 37 GLU B C 1
ATOM 946 O O . GLU B 1 37 ? -0.862 -9.438 -2.541 1 98.44 37 GLU B O 1
ATOM 951 N N . VAL B 1 38 ? -2.424 -9.539 -0.99 1 98.69 38 VAL B N 1
ATOM 952 C CA . VAL B 1 38 ? -2.91 -10.852 -1.416 1 98.69 38 VAL B CA 1
ATOM 953 C C . VAL B 1 38 ? -3.484 -10.75 -2.828 1 98.69 38 VAL B C 1
ATOM 955 O O . VAL B 1 38 ? -3.205 -11.602 -3.678 1 98.69 38 VAL B O 1
ATOM 958 N N . LYS B 1 39 ? -4.309 -9.727 -3.062 1 98.38 39 LYS B N 1
ATOM 959 C CA . LYS B 1 39 ? -4.883 -9.516 -4.387 1 98.38 39 LYS B CA 1
ATOM 960 C C . LYS B 1 39 ? -3.791 -9.352 -5.441 1 98.38 39 LYS B C 1
ATOM 962 O O . LYS B 1 39 ? -3.869 -9.938 -6.523 1 98.38 39 LYS B O 1
ATOM 967 N N . ARG B 1 40 ? -2.82 -8.594 -5.16 1 97.94 40 ARG B N 1
ATOM 968 C CA . ARG B 1 40 ? -1.717 -8.328 -6.074 1 97.94 40 ARG B CA 1
ATOM 969 C C . ARG B 1 40 ? -0.971 -9.617 -6.418 1 97.94 40 ARG B C 1
ATOM 971 O O . ARG B 1 40 ? -0.703 -9.891 -7.59 1 97.94 40 ARG B O 1
ATOM 978 N N . LYS B 1 41 ? -0.609 -10.336 -5.371 1 97.88 41 LYS B N 1
ATOM 979 C CA . LYS B 1 41 ? 0.131 -11.57 -5.598 1 97.88 41 LYS B CA 1
ATOM 980 C C . LYS B 1 41 ? -0.697 -12.57 -6.398 1 97.88 41 LYS B C 1
ATOM 982 O O . LYS B 1 41 ? -0.162 -13.297 -7.242 1 97.88 41 LYS B O 1
ATOM 987 N N . ARG B 1 42 ? -1.996 -12.633 -6.129 1 96.44 42 ARG B N 1
ATOM 988 C CA . ARG B 1 42 ? -2.887 -13.484 -6.914 1 96.44 42 ARG B CA 1
ATOM 989 C C . ARG B 1 42 ? -2.848 -13.094 -8.391 1 96.44 42 ARG B C 1
ATOM 991 O O . ARG B 1 42 ? -2.756 -13.961 -9.258 1 96.44 42 ARG B O 1
ATOM 998 N N . PHE B 1 43 ? -2.959 -11.828 -8.617 1 97.69 43 PHE B N 1
ATOM 999 C CA . PHE B 1 43 ? -2.936 -11.32 -9.984 1 97.69 43 PHE B CA 1
ATOM 1000 C C . PHE B 1 43 ? -1.614 -11.656 -10.664 1 97.69 43 PHE B C 1
ATOM 1002 O O . PHE B 1 43 ? -1.597 -12.086 -11.82 1 97.69 43 PHE B O 1
ATOM 1009 N N . GLU B 1 44 ? -0.539 -11.5 -9.984 1 97.5 44 GLU B N 1
ATOM 1010 C CA . GLU B 1 44 ? 0.783 -11.812 -10.516 1 97.5 44 GLU B CA 1
ATOM 1011 C C . GLU B 1 44 ? 0.881 -13.281 -10.914 1 97.5 44 GLU B C 1
ATOM 1013 O O . GLU B 1 44 ? 1.453 -13.609 -11.961 1 97.5 44 GLU B O 1
ATOM 1018 N N . MET B 1 45 ? 0.3 -14.086 -10.047 1 96.44 45 MET B N 1
ATOM 1019 C CA . MET B 1 45 ? 0.324 -15.516 -10.32 1 96.44 45 MET B CA 1
ATOM 1020 C C . MET B 1 45 ? -0.497 -15.844 -11.562 1 96.44 45 MET B C 1
ATOM 1022 O O . MET B 1 45 ? -0.095 -16.688 -12.375 1 96.44 45 MET B O 1
ATOM 1026 N N . LEU B 1 46 ? -1.639 -15.219 -11.695 1 95.88 46 LEU B N 1
ATOM 1027 C CA . LEU B 1 46 ? -2.494 -15.422 -12.859 1 95.88 46 LEU B CA 1
ATOM 1028 C C . LEU B 1 46 ? -1.781 -14.992 -14.141 1 95.88 46 LEU B C 1
ATOM 1030 O O . LEU B 1 46 ? -1.824 -15.703 -15.141 1 95.88 46 LEU B O 1
ATOM 1034 N N . VAL B 1 47 ? -1.104 -13.891 -14.102 1 97 47 VAL B N 1
ATOM 1035 C CA . VAL B 1 47 ? -0.38 -13.367 -15.258 1 97 47 VAL B CA 1
ATOM 1036 C C . VAL B 1 47 ? 0.728 -14.344 -15.656 1 97 47 VAL B C 1
ATOM 1038 O O . VAL B 1 47 ? 0.889 -14.656 -16.828 1 97 47 VAL B O 1
ATOM 1041 N N . LYS B 1 48 ? 1.441 -14.781 -14.617 1 97.19 48 LYS B N 1
ATOM 1042 C CA . LYS B 1 48 ? 2.516 -15.734 -14.875 1 97.19 48 LYS B CA 1
ATOM 1043 C C . LYS B 1 48 ? 1.979 -17.016 -15.523 1 97.19 48 LYS B C 1
ATOM 1045 O O . LYS B 1 48 ? 2.576 -17.531 -16.469 1 97.19 48 LYS B O 1
ATOM 1050 N N . SER B 1 49 ? 0.877 -17.531 -15 1 96.56 49 SER B N 1
ATOM 1051 C CA . SER B 1 49 ? 0.254 -18.734 -15.539 1 96.56 49 SER B CA 1
ATOM 1052 C C . SER B 1 49 ? -0.158 -18.547 -17 1 96.56 49 SER B C 1
ATOM 1054 O O . SER B 1 49 ? 0.049 -19.422 -17.828 1 96.56 49 SER B O 1
ATOM 1056 N N . LEU B 1 50 ? -0.752 -17.375 -17.297 1 97.38 50 LEU B N 1
ATOM 1057 C CA . LEU B 1 50 ? -1.176 -17.062 -18.656 1 97.38 50 LEU B CA 1
ATOM 1058 C C . LEU B 1 50 ? 0.021 -17.016 -19.609 1 97.38 50 LEU B C 1
ATOM 1060 O O . LEU B 1 50 ? -0.06 -17.484 -20.734 1 97.38 50 LEU B O 1
ATOM 1064 N N . GLU B 1 51 ? 1.103 -16.484 -19.141 1 97.19 51 GLU B N 1
ATOM 1065 C CA . GLU B 1 51 ? 2.326 -16.406 -19.938 1 97.19 51 GLU B CA 1
ATOM 1066 C C . GLU B 1 51 ? 2.861 -17.812 -20.25 1 97.19 51 GLU B C 1
ATOM 1068 O O . GLU B 1 51 ? 3.307 -18.078 -21.375 1 97.19 51 GLU B O 1
ATOM 1073 N N . GLU B 1 52 ? 2.812 -18.609 -19.203 1 96.88 52 GLU B N 1
ATOM 1074 C CA . GLU B 1 52 ? 3.258 -19.984 -19.391 1 96.88 52 GLU B CA 1
ATOM 1075 C C . GLU B 1 52 ? 2.404 -20.719 -20.422 1 96.88 52 GLU B C 1
ATOM 1077 O O . GLU B 1 52 ? 2.928 -21.469 -21.25 1 96.88 52 GLU B O 1
ATOM 1082 N N . VAL B 1 53 ? 1.124 -20.516 -20.422 1 95.62 53 VAL B N 1
ATOM 1083 C CA . VAL B 1 53 ? 0.209 -21.109 -21.375 1 95.62 53 VAL B CA 1
ATOM 1084 C C . VAL B 1 53 ? 0.507 -20.594 -22.781 1 95.62 53 VAL B C 1
ATOM 1086 O O . VAL B 1 53 ? 0.59 -21.359 -23.734 1 95.62 53 VAL B O 1
ATOM 1089 N N . ARG B 1 54 ? 0.729 -19.281 -22.859 1 96.06 54 ARG B N 1
ATOM 1090 C CA . ARG B 1 54 ? 1.057 -18.656 -24.141 1 96.06 54 ARG B CA 1
ATOM 1091 C C . ARG B 1 54 ? 2.322 -19.266 -24.734 1 96.06 54 ARG B C 1
ATOM 1093 O O . ARG B 1 54 ? 2.35 -19.609 -25.922 1 96.06 54 ARG B O 1
ATOM 1100 N N . GLU B 1 55 ? 3.324 -19.406 -23.938 1 95.38 55 GLU B N 1
ATOM 1101 C CA . GLU B 1 55 ? 4.594 -19.969 -24.391 1 95.38 55 GLU B CA 1
ATOM 1102 C C . GLU B 1 55 ? 4.414 -21.406 -24.891 1 95.38 55 GLU B C 1
ATOM 1104 O O . GLU B 1 55 ? 5.004 -21.797 -25.891 1 95.38 55 GLU B O 1
ATOM 1109 N N . ALA B 1 56 ? 3.641 -22.125 -24.141 1 94.06 56 ALA B N 1
ATOM 1110 C CA . ALA B 1 56 ? 3.379 -23.516 -24.531 1 94.06 56 ALA B CA 1
ATOM 1111 C C . ALA B 1 56 ? 2.654 -23.594 -25.875 1 94.06 56 ALA B C 1
ATOM 1113 O O . ALA B 1 56 ? 3 -24.406 -26.719 1 94.06 56 ALA B O 1
ATOM 1114 N N . LEU B 1 57 ? 1.708 -22.672 -26.109 1 94.31 57 LEU B N 1
ATOM 1115 C CA . LEU B 1 57 ? 0.933 -22.641 -27.344 1 94.31 57 LEU B CA 1
ATOM 1116 C C . LEU B 1 57 ? 1.806 -22.219 -28.531 1 94.31 57 LEU B C 1
ATOM 1118 O O . LEU B 1 57 ? 1.65 -22.75 -29.641 1 94.31 57 LEU B O 1
ATOM 1122 N N . GLU B 1 58 ? 2.688 -21.359 -28.234 1 91.81 58 GLU B N 1
ATOM 1123 C CA . GLU B 1 58 ? 3.615 -20.906 -29.281 1 91.81 58 GLU B CA 1
ATOM 1124 C C . GLU B 1 58 ? 4.555 -22.031 -29.688 1 91.81 58 GLU B C 1
ATOM 1126 O O . GLU B 1 58 ? 4.852 -22.188 -30.875 1 91.81 58 GLU B O 1
ATOM 1131 N N . LYS B 1 59 ? 4.953 -22.797 -28.75 1 91.69 59 LYS B N 1
ATOM 1132 C CA . LYS B 1 59 ? 5.824 -23.938 -29.047 1 91.69 59 LYS B CA 1
ATOM 1133 C C . LYS B 1 59 ? 5.094 -25 -29.859 1 91.69 59 LYS B C 1
ATOM 1135 O O . LYS B 1 59 ? 5.664 -25.594 -30.781 1 91.69 59 LYS B O 1
ATOM 1140 N N . ILE B 1 60 ? 3.824 -25.125 -29.594 1 89 60 ILE B N 1
ATOM 1141 C CA . ILE B 1 60 ? 3.02 -26.109 -30.312 1 89 60 ILE B CA 1
ATOM 1142 C C . ILE B 1 60 ? 2.854 -25.672 -31.766 1 89 60 ILE B C 1
ATOM 1144 O O . ILE B 1 60 ? 2.971 -26.5 -32.688 1 89 60 ILE B O 1
ATOM 1148 N N . ASP B 1 61 ? 2.707 -24.391 -31.984 1 87.94 61 ASP B N 1
ATOM 1149 C CA . ASP B 1 61 ? 2.541 -23.859 -33.344 1 87.94 61 ASP B CA 1
ATOM 1150 C C . ASP B 1 61 ? 3.814 -24.031 -34.156 1 87.94 61 ASP B C 1
ATOM 1152 O O . ASP B 1 61 ? 3.758 -24.484 -35.312 1 87.94 61 ASP B O 1
ATOM 1156 N N . VAL B 1 62 ? 4.902 -23.828 -33.562 1 86.69 62 VAL B N 1
ATOM 1157 C CA . VAL B 1 62 ? 6.18 -23.969 -34.25 1 86.69 62 VAL B CA 1
ATOM 1158 C C . VAL B 1 62 ? 6.441 -25.422 -34.594 1 86.69 62 VAL B C 1
ATOM 1160 O O . VAL B 1 62 ? 6.848 -25.75 -35.719 1 86.69 62 VAL B O 1
ATOM 1163 N N . ASP B 1 63 ? 6.234 -26.297 -33.688 1 86.69 63 ASP B N 1
ATOM 1164 C CA . ASP B 1 63 ? 6.449 -27.719 -33.875 1 86.69 63 ASP B CA 1
ATOM 1165 C C . ASP B 1 63 ? 5.57 -28.266 -35 1 86.69 63 ASP B C 1
ATOM 1167 O O . ASP B 1 63 ? 6.008 -29.109 -35.781 1 86.69 63 ASP B O 1
ATOM 1171 N N . GLU B 1 64 ? 4.375 -27.766 -34.969 1 88.5 64 GLU B N 1
ATOM 1172 C CA . GLU B 1 64 ? 3.457 -28.172 -36.031 1 88.5 64 GLU B CA 1
ATOM 1173 C C . GLU B 1 64 ? 3.947 -27.719 -37.406 1 88.5 64 GLU B C 1
ATOM 1175 O O . GLU B 1 64 ? 3.895 -28.469 -38.375 1 88.5 64 GLU B O 1
ATOM 1180 N N . ILE B 1 65 ? 4.5 -26.578 -37.438 1 86.94 65 ILE B N 1
ATOM 1181 C CA . ILE B 1 65 ? 5.031 -26.031 -38.688 1 86.94 65 ILE B CA 1
ATOM 1182 C C . ILE B 1 65 ? 6.238 -26.844 -39.125 1 86.94 65 ILE B C 1
ATOM 1184 O O . ILE B 1 65 ? 6.332 -27.25 -40.312 1 86.94 65 ILE B O 1
ATOM 1188 N N . VAL B 1 66 ? 7.098 -27.172 -38.25 1 87.81 66 VAL B N 1
ATOM 1189 C CA . VAL B 1 66 ? 8.297 -27.953 -38.531 1 87.81 66 VAL B CA 1
ATOM 1190 C C . VAL B 1 66 ? 7.898 -29.344 -39 1 87.81 66 VAL B C 1
ATOM 1192 O O . VAL B 1 66 ? 8.469 -29.859 -39.969 1 87.81 66 VAL B O 1
ATOM 1195 N N . ARG B 1 67 ? 6.918 -29.938 -38.469 1 89.5 67 ARG B N 1
ATOM 1196 C CA . ARG B 1 67 ? 6.422 -31.25 -38.844 1 89.5 67 ARG B CA 1
ATOM 1197 C C . ARG B 1 67 ? 5.859 -31.234 -40.25 1 89.5 67 ARG B C 1
ATOM 1199 O O . ARG B 1 67 ? 6.156 -32.125 -41.062 1 89.5 67 ARG B O 1
ATOM 1206 N N . ILE B 1 68 ? 5.188 -30.219 -40.594 1 86.94 68 ILE B N 1
ATOM 1207 C CA . ILE B 1 68 ? 4.555 -30.094 -41.906 1 86.94 68 ILE B CA 1
ATOM 1208 C C . ILE B 1 68 ? 5.625 -29.938 -42.969 1 86.94 68 ILE B C 1
ATOM 1210 O O . ILE B 1 68 ? 5.547 -30.562 -44.031 1 86.94 68 ILE B O 1
ATOM 1214 N N . ILE B 1 69 ? 6.676 -29.219 -42.625 1 87.38 69 ILE B N 1
ATOM 1215 C CA . ILE B 1 69 ? 7.77 -29 -43.562 1 87.38 69 ILE B CA 1
ATOM 1216 C C . ILE B 1 69 ? 8.516 -30.312 -43.812 1 87.38 69 ILE B C 1
ATOM 1218 O O . ILE B 1 69 ? 8.805 -30.688 -44.938 1 87.38 69 ILE B O 1
ATOM 1222 N N . ARG B 1 70 ? 8.75 -31.156 -42.844 1 87.5 70 ARG B N 1
ATOM 1223 C CA . ARG B 1 70 ? 9.453 -32.406 -42.969 1 87.5 70 ARG B CA 1
ATOM 1224 C C . ARG B 1 70 ? 8.641 -33.438 -43.75 1 87.5 70 ARG B C 1
ATOM 1226 O O . ARG B 1 70 ? 9.18 -34.125 -44.625 1 87.5 70 ARG B O 1
ATOM 1233 N N . GLU B 1 71 ? 7.406 -33.438 -43.594 1 90 71 GLU B N 1
ATOM 1234 C CA . GLU B 1 71 ? 6.531 -34.344 -44.312 1 90 71 GLU B CA 1
ATOM 1235 C C . GLU B 1 71 ? 6.461 -34 -45.781 1 90 71 GLU B C 1
ATOM 1237 O O . GLU B 1 71 ? 6.375 -34.906 -46.625 1 90 71 GLU 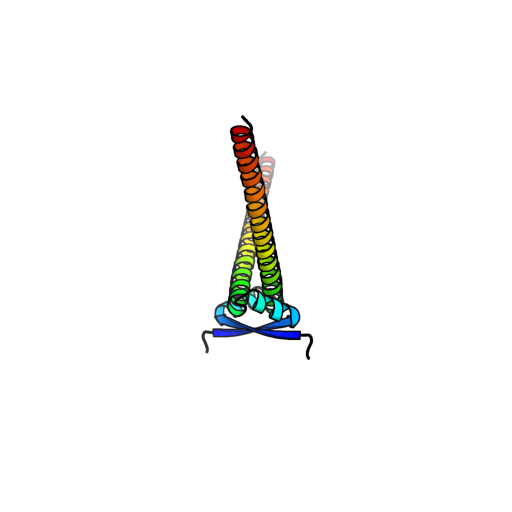B O 1
ATOM 1242 N N . SER B 1 72 ? 6.613 -32.812 -46.094 1 80.5 72 SER B N 1
ATOM 1243 C CA . SER B 1 72 ? 6.562 -32.375 -47.469 1 80.5 72 SER B CA 1
ATOM 1244 C C . SER B 1 72 ? 7.824 -32.75 -48.219 1 80.5 72 SER B C 1
ATOM 1246 O O . SER B 1 72 ? 7.773 -33.031 -49.438 1 80.5 72 SER B O 1
ATOM 1248 N N . ARG B 1 73 ? 8.938 -32.969 -47.594 1 75.88 73 ARG B N 1
ATOM 1249 C CA . ARG B 1 73 ? 10.195 -33.312 -48.25 1 75.88 73 ARG B CA 1
ATOM 1250 C C . ARG B 1 73 ? 10.312 -34.812 -48.438 1 75.88 73 ARG B C 1
ATOM 1252 O O . ARG B 1 73 ? 10.93 -35.281 -49.406 1 75.88 73 ARG B O 1
ATOM 1259 N N . GLU B 1 74 ? 9.594 -35.406 -47.75 1 81.56 74 GLU B N 1
ATOM 1260 C CA . GLU B 1 74 ? 9.672 -36.875 -47.844 1 81.56 74 GLU B CA 1
ATOM 1261 C C . GLU B 1 74 ? 8.672 -37.406 -48.844 1 81.56 74 GLU B C 1
ATOM 1263 O O . GLU B 1 74 ? 8.844 -38.531 -49.344 1 81.56 74 GLU B O 1
ATOM 1268 N N . SER B 1 75 ? 7.656 -36.656 -49.062 1 72.5 75 SER B N 1
ATOM 1269 C CA . SER B 1 75 ? 6.637 -37.062 -50.031 1 72.5 75 SER B CA 1
ATOM 1270 C C . SER B 1 75 ? 7.078 -36.781 -51.469 1 72.5 75 SER B C 1
ATOM 1272 O O . SER B 1 75 ? 6.438 -37.25 -52.406 1 72.5 75 SER B O 1
ATOM 1274 N N . ARG B 1 76 ? 8.195 -36.219 -51.5 1 59 76 ARG B N 1
ATOM 1275 C CA . ARG B 1 76 ? 8.773 -36.094 -52.812 1 59 76 ARG B CA 1
ATOM 1276 C C . ARG B 1 76 ? 9.82 -37.188 -53.062 1 59 76 ARG B C 1
ATOM 1278 O O . ARG B 1 76 ? 10.438 -37.688 -52.094 1 59 76 ARG B O 1
#

Organism: Pyrolobus fumarii (strain DSM 11204 / 1A) (NCBI:txid694429)

Solvent-accessible surface area (backbone atoms only — not comparable to full-atom values): 8292 Å² total; per-residue (Å²): 129,72,67,54,40,79,50,61,30,69,39,48,40,68,56,55,52,50,28,54,76,71,67,52,58,61,42,59,49,34,40,50,39,52,54,50,50,44,52,50,53,50,50,50,50,51,52,51,52,50,50,52,51,49,54,53,54,52,51,49,53,51,52,52,50,53,50,54,56,55,54,57,60,64,75,96,129,72,67,53,40,80,49,59,29,68,38,49,41,67,55,55,53,50,28,53,76,72,67,54,59,60,43,58,49,34,42,50,38,50,55,50,50,45,53,50,53,51,50,52,50,52,52,50,52,51,49,53,52,50,53,52,52,52,51,51,53,50,53,52,51,54,51,53,55,54,53,57,60,64,75,97

Sequence (152 aa):
MSRYVTVSTRVRRELLEEARRLGINVSEVLRRALEEEVKRKRFEMLVKSLEEVREALEKIDVDEIVRIIRESRESRMSRYVTVSTRVRRELLEEARRLGINVSEVLRRALEEEVKRKRFEMLVKSLEEVREALEKIDVDEIVRIIRESRESR

Radius of gyration: 30.3 Å; Cα contacts (8 Å, |Δi|>4): 113; chains: 2; bounding box: 26×101×80 Å